Protein AF-X1IZM5-F1 (afdb_monomer_lite)

Organism: NCBI:txid412755

InterPro domains:
  IPR012349 FMN-binding split barrel [G3DSA:2.30.110.10] (72-146)

Sequence (146 aa):
MQISAGAALGIAAEAPMDARFGGLDYAVPAFYLGARNGNGRFAMDQQGAGGKPPVKSQEDLRGHFGQVSPLAEK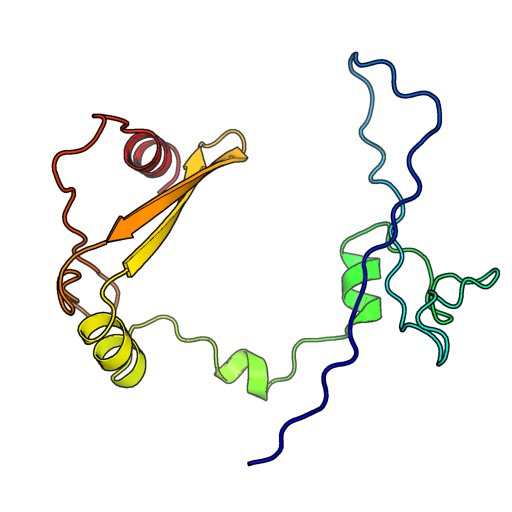KVLHHLDKFCRDFIALSPFLVIASSDGNGHADASPRGDAPGFVSVIDNKTLLIPDRRGNNRVDTFGNIIASP

Secondary structure (DSSP, 8-state):
---------EEEE---TT---S-----PPPEEEEPBPTTSSB-EETTEETT-PPB-SHHHHHHHH-SPPHHHHTT--SS--HHHHHHHHH-SEEEEEEE-TT--EEEEEEE-STT-SEE-SSS-EE----S-S---HHHHHHHH--

Foldseek 3Di:
DDPDPDQDWDKDFDDDPDDDDDDDDPQPTFIATAGQDPVRHQPQDPQGGHNHHTDRDVVSVCVVVDDDDPVNVVPDDPWQDPVNQVVQQQDQKDWDWFAAPVGRIDIHIDGHHRRQWDDPDGHDIDHDDDDDPPDCPRVNRVVRPD

Radius of gyration: 21.27 Å; chains: 1; bounding box: 46×44×47 Å

Structure (mmCIF, N/CA/C/O backbone):
data_AF-X1IZM5-F1
#
_entry.id   AF-X1IZM5-F1
#
loop_
_atom_site.group_PDB
_atom_site.id
_atom_site.type_symbol
_atom_site.label_atom_id
_atom_site.label_alt_id
_atom_site.label_comp_id
_atom_site.label_asym_id
_atom_site.label_entity_id
_atom_site.label_seq_id
_atom_site.pdbx_PDB_ins_code
_atom_site.Cartn_x
_atom_site.Cartn_y
_atom_site.Cartn_z
_atom_site.occupancy
_atom_site.B_iso_or_equiv
_atom_site.auth_seq_id
_atom_site.auth_comp_id
_atom_site.auth_asym_id
_atom_site.auth_atom_id
_atom_site.pdbx_PDB_model_num
ATOM 1 N N . MET A 1 1 ? -27.315 1.732 -6.913 1.00 31.06 1 MET A N 1
ATOM 2 C CA . MET A 1 1 ? -26.198 2.683 -6.733 1.00 31.06 1 MET A CA 1
ATOM 3 C C . MET A 1 1 ? -26.677 3.749 -5.762 1.00 31.06 1 MET A C 1
ATOM 5 O O . MET A 1 1 ? -27.428 4.623 -6.160 1.00 31.06 1 MET A O 1
ATOM 9 N N . GLN A 1 2 ? -26.382 3.594 -4.472 1.00 21.48 2 GLN A N 1
ATOM 10 C CA . GLN A 1 2 ? -26.845 4.512 -3.431 1.00 21.48 2 GLN A CA 1
ATOM 11 C C . GLN A 1 2 ? -25.599 5.179 -2.852 1.00 21.48 2 GLN A C 1
ATOM 13 O O . GLN A 1 2 ? -24.841 4.565 -2.105 1.00 21.48 2 GLN A O 1
ATOM 18 N N . ILE A 1 3 ? -25.335 6.401 -3.310 1.00 26.30 3 ILE A N 1
ATOM 19 C CA . ILE A 1 3 ? -24.256 7.240 -2.797 1.00 26.30 3 ILE A CA 1
ATOM 20 C C . ILE A 1 3 ? -24.758 7.771 -1.453 1.00 26.30 3 ILE A C 1
ATOM 22 O O . ILE A 1 3 ? -25.603 8.660 -1.402 1.00 26.30 3 ILE A O 1
ATOM 26 N N . SER A 1 4 ? -24.307 7.157 -0.361 1.00 24.77 4 SER A N 1
ATOM 27 C CA . SER A 1 4 ? -24.478 7.719 0.977 1.00 24.77 4 SER A CA 1
ATOM 28 C C . SER A 1 4 ? -23.644 8.998 1.043 1.00 24.77 4 SER A C 1
ATOM 30 O O . SER A 1 4 ? -22.425 8.956 0.880 1.00 24.77 4 SER A O 1
ATOM 32 N N . ALA A 1 5 ? -24.312 10.139 1.218 1.00 30.25 5 ALA A N 1
ATOM 33 C CA . ALA A 1 5 ? -23.666 11.414 1.484 1.00 30.25 5 ALA A CA 1
ATOM 34 C C . ALA A 1 5 ? -22.929 11.311 2.827 1.00 30.25 5 ALA A C 1
ATOM 36 O O . ALA A 1 5 ? -23.543 11.351 3.893 1.00 30.25 5 ALA A O 1
ATOM 37 N N . GLY A 1 6 ? -21.612 11.114 2.768 1.00 30.62 6 GLY A N 1
ATOM 38 C CA . GLY A 1 6 ? -20.754 11.128 3.943 1.00 30.62 6 GLY A CA 1
ATOM 39 C C . GLY A 1 6 ? -20.767 12.522 4.557 1.00 30.62 6 GLY A C 1
ATOM 40 O O . GLY A 1 6 ? -20.408 13.496 3.897 1.00 30.62 6 GLY A O 1
ATOM 41 N N . ALA A 1 7 ? -21.194 12.622 5.815 1.00 36.97 7 ALA A N 1
ATOM 42 C CA . ALA A 1 7 ? -21.005 13.831 6.600 1.00 36.97 7 ALA A CA 1
ATOM 43 C C . ALA A 1 7 ? -19.511 14.191 6.581 1.00 36.97 7 ALA A C 1
ATOM 45 O O . ALA A 1 7 ? -18.667 13.368 6.938 1.00 36.97 7 ALA A O 1
ATOM 46 N N . ALA A 1 8 ? -19.184 15.403 6.130 1.00 39.22 8 ALA A N 1
ATOM 47 C CA . ALA A 1 8 ? -17.817 15.900 6.147 1.00 39.22 8 ALA A CA 1
ATOM 48 C C . ALA A 1 8 ? -17.371 16.051 7.607 1.00 39.22 8 ALA A C 1
ATOM 50 O O . ALA A 1 8 ? -17.788 16.973 8.309 1.00 39.22 8 ALA A O 1
ATOM 51 N N . LEU A 1 9 ? -16.558 15.105 8.067 1.00 43.66 9 LEU A N 1
ATOM 52 C CA . LEU A 1 9 ? -15.930 15.128 9.375 1.00 43.66 9 LEU A CA 1
ATOM 53 C C . LEU A 1 9 ? -14.691 16.020 9.298 1.00 43.66 9 LEU A C 1
ATOM 55 O O . LEU A 1 9 ? -13.799 15.776 8.488 1.00 43.66 9 LEU A O 1
ATOM 59 N N . GLY A 1 10 ? -14.649 17.067 10.114 1.00 45.75 10 GLY A N 1
ATOM 60 C CA . GLY A 1 10 ? -13.468 17.912 10.257 1.00 45.75 10 GLY A CA 1
ATOM 61 C C . GLY A 1 10 ? -12.805 17.701 11.612 1.00 45.75 10 GLY A C 1
ATOM 62 O O . GLY A 1 10 ? -13.490 17.403 12.586 1.00 45.75 10 GLY A O 1
ATOM 63 N N . ILE A 1 11 ? -11.484 17.867 11.653 1.00 49.31 11 ILE A N 1
ATOM 64 C CA . ILE A 1 11 ? -10.683 17.872 12.879 1.00 49.31 11 ILE A CA 1
ATOM 65 C C . ILE A 1 11 ? -10.462 19.336 13.267 1.00 49.31 11 ILE A C 1
ATOM 67 O O . ILE A 1 11 ? -9.935 20.111 12.468 1.00 49.31 11 ILE A O 1
ATOM 71 N N . ALA A 1 12 ? -10.865 19.714 14.478 1.00 49.72 12 ALA A N 1
ATOM 72 C CA . ALA A 1 12 ? -10.471 20.973 15.104 1.00 49.72 12 ALA A CA 1
ATOM 73 C C . ALA A 1 12 ? -9.580 20.662 16.312 1.00 49.72 12 ALA A C 1
ATOM 75 O O . ALA A 1 12 ? -9.948 19.836 17.146 1.00 49.72 12 ALA A O 1
ATOM 76 N N . ALA A 1 13 ? -8.414 21.304 16.365 1.00 51.06 13 ALA A N 1
ATOM 77 C CA . ALA A 1 13 ? -7.420 21.176 17.423 1.00 51.06 13 ALA A CA 1
ATOM 78 C C . ALA A 1 13 ? -7.316 22.496 18.184 1.00 51.06 13 ALA A C 1
ATOM 80 O O . ALA A 1 13 ? -7.197 23.545 17.547 1.00 51.06 13 ALA A O 1
ATOM 81 N N . GLU A 1 14 ? -7.297 22.457 19.512 1.00 47.56 14 GLU A N 1
ATOM 82 C CA . GLU A 1 14 ? -6.837 23.601 20.299 1.00 47.56 14 GLU A CA 1
ATOM 83 C C . GLU A 1 14 ? -5.312 23.507 20.432 1.00 47.56 14 GLU A C 1
ATOM 85 O O . GLU A 1 14 ? -4.785 22.557 21.009 1.00 47.56 14 GLU A O 1
ATOM 90 N N . ALA A 1 15 ? -4.586 24.457 19.837 1.00 40.91 15 ALA A N 1
ATOM 91 C CA . ALA A 1 15 ? -3.145 24.567 20.039 1.00 40.91 15 ALA A CA 1
ATOM 92 C C . ALA A 1 15 ? -2.882 25.204 21.417 1.00 40.91 15 ALA A C 1
ATOM 94 O O . ALA A 1 15 ? -3.439 26.273 21.682 1.00 40.91 15 ALA A O 1
ATOM 95 N N . PRO A 1 16 ? -2.042 24.612 22.287 1.00 42.62 16 PRO A N 1
ATOM 96 C CA . PRO A 1 16 ? -1.639 25.278 23.518 1.00 42.62 16 PRO A CA 1
ATOM 97 C C . PRO A 1 16 ? -0.799 26.514 23.173 1.00 42.62 16 PRO A C 1
ATOM 99 O O . PRO A 1 16 ? 0.079 26.470 22.308 1.00 42.62 16 PRO A O 1
ATOM 102 N N . MET A 1 17 ? -1.093 27.637 23.829 1.00 39.16 17 MET A N 1
ATOM 103 C CA . MET A 1 17 ? -0.523 28.952 23.516 1.00 39.16 17 MET A CA 1
ATOM 104 C C . MET A 1 17 ? 0.920 29.150 24.035 1.00 39.16 17 MET A C 1
ATOM 106 O O . MET A 1 17 ? 1.379 30.283 24.159 1.00 39.16 17 MET A O 1
ATOM 110 N N . ASP A 1 18 ? 1.645 28.074 24.353 1.00 45.66 18 ASP A N 1
ATOM 111 C CA . ASP A 1 18 ? 2.946 28.129 25.032 1.00 45.66 18 ASP A CA 1
ATOM 112 C C . ASP A 1 18 ? 3.824 26.867 24.860 1.00 45.66 18 ASP A C 1
ATOM 114 O O . ASP A 1 18 ? 4.573 26.486 25.758 1.00 45.66 18 ASP A O 1
ATOM 118 N N . ALA A 1 19 ? 3.823 26.223 23.689 1.00 41.59 19 ALA A N 1
ATOM 119 C CA . ALA A 1 19 ? 4.726 25.094 23.440 1.00 41.59 19 ALA A CA 1
ATOM 120 C C . ALA A 1 19 ? 6.188 25.549 23.203 1.00 41.59 19 ALA A C 1
ATOM 122 O O . ALA A 1 19 ? 6.613 25.784 22.069 1.00 41.59 19 ALA A O 1
ATOM 123 N N . ARG A 1 20 ? 6.993 25.645 24.273 1.00 37.50 20 ARG A N 1
ATOM 124 C CA . ARG A 1 20 ? 8.462 25.563 24.171 1.00 37.50 20 ARG A CA 1
ATOM 125 C C . ARG A 1 20 ? 8.869 24.090 24.079 1.00 37.50 20 ARG A C 1
ATOM 127 O O . ARG A 1 20 ? 8.562 23.300 24.962 1.00 37.50 20 ARG A O 1
ATOM 134 N N . PHE A 1 21 ? 9.566 23.743 22.999 1.00 40.38 21 PHE A N 1
ATOM 135 C CA . PHE A 1 21 ? 10.169 22.431 22.763 1.00 40.38 21 PHE A CA 1
ATOM 136 C C . PHE A 1 21 ? 11.122 22.041 23.902 1.00 40.38 21 PHE A C 1
ATOM 138 O O . PHE A 1 21 ? 12.070 22.773 24.181 1.00 40.38 21 PHE A O 1
ATOM 145 N N . GLY A 1 22 ? 10.911 20.868 24.504 1.00 38.34 22 GLY A N 1
ATOM 146 C CA . GLY A 1 22 ? 11.863 20.289 25.452 1.00 38.34 22 GLY A CA 1
ATOM 147 C C . GLY A 1 22 ? 11.217 19.365 26.473 1.00 38.34 22 GLY A C 1
ATOM 148 O O . GLY A 1 22 ? 11.028 19.777 27.607 1.00 38.34 22 GLY A O 1
ATOM 149 N N . GLY A 1 23 ? 10.908 18.137 26.039 1.00 41.38 23 GLY A N 1
ATOM 150 C CA . GLY A 1 23 ? 10.683 16.942 26.860 1.00 41.38 23 GLY A CA 1
ATOM 151 C C . GLY A 1 23 ? 9.773 17.094 28.073 1.00 41.38 23 GLY A C 1
ATOM 152 O O . GLY A 1 23 ? 10.269 17.441 29.128 1.00 41.38 23 GLY A O 1
ATOM 153 N N . LEU A 1 24 ? 8.491 16.748 27.935 1.00 34.50 24 LEU A N 1
ATOM 154 C CA . LEU A 1 24 ? 7.562 16.354 29.004 1.00 34.50 24 LEU A CA 1
ATOM 155 C C . LEU A 1 24 ? 6.282 15.804 28.342 1.00 34.50 24 LEU A C 1
ATOM 157 O O . LEU A 1 24 ? 6.030 16.088 27.171 1.00 34.50 24 LEU A O 1
ATOM 161 N N . ASP A 1 25 ? 5.544 14.977 29.080 1.00 33.72 25 ASP A N 1
ATOM 162 C CA . ASP A 1 25 ? 4.368 14.196 28.675 1.00 33.72 25 ASP A CA 1
ATOM 163 C C . ASP A 1 25 ? 3.533 14.810 27.538 1.00 33.72 25 ASP A C 1
ATOM 165 O O . ASP A 1 25 ? 2.938 15.881 27.675 1.00 33.72 25 ASP A O 1
ATOM 169 N N . TYR A 1 26 ? 3.445 14.102 26.407 1.00 37.03 26 TYR A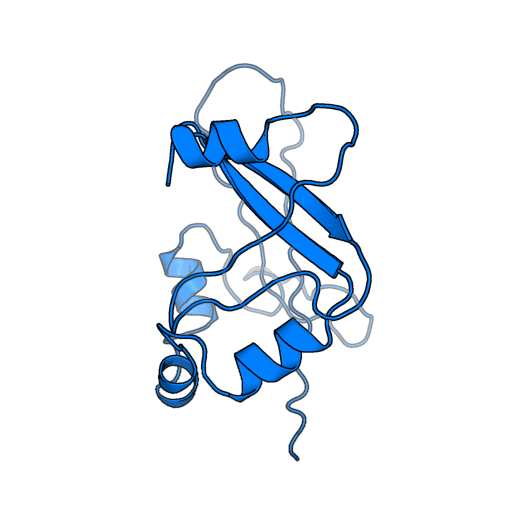 N 1
ATOM 170 C CA . TYR A 1 26 ? 2.560 14.489 25.312 1.00 37.03 26 TYR A CA 1
ATOM 171 C C . TYR A 1 26 ? 1.108 14.244 25.732 1.00 37.03 26 TYR A C 1
ATOM 173 O O . TYR A 1 26 ? 0.542 13.179 25.484 1.00 37.03 26 TYR A O 1
ATOM 181 N N . ALA A 1 27 ? 0.482 15.236 26.363 1.00 43.00 27 ALA A N 1
ATOM 182 C CA . ALA A 1 27 ? -0.969 15.295 26.420 1.00 43.00 27 ALA A CA 1
ATOM 183 C C . ALA A 1 27 ? -1.474 15.368 24.973 1.00 43.00 27 ALA A C 1
ATOM 185 O O . ALA A 1 27 ? -1.212 16.343 24.267 1.00 43.00 27 ALA A O 1
ATOM 186 N N . VAL A 1 28 ? -2.155 14.316 24.510 1.00 47.75 28 VAL A N 1
ATOM 187 C CA . VAL A 1 28 ? -2.839 14.335 23.214 1.00 47.75 28 VAL A CA 1
ATOM 188 C C . VAL A 1 28 ? -3.828 15.501 23.275 1.00 47.75 28 VAL A C 1
ATOM 190 O O . VAL A 1 28 ? -4.695 15.486 24.156 1.00 47.75 28 VAL A O 1
ATOM 193 N N . PRO A 1 29 ? -3.699 16.533 22.418 1.00 55.66 29 PRO A N 1
ATOM 194 C CA . PRO A 1 29 ? -4.655 17.629 22.413 1.00 55.66 29 PRO A CA 1
ATOM 195 C C . PRO A 1 29 ? -6.055 17.042 22.248 1.00 55.66 29 PRO A C 1
ATOM 197 O O . PRO A 1 29 ? -6.247 16.108 21.472 1.00 55.66 29 PRO A O 1
ATOM 200 N N . ALA A 1 30 ? -7.041 17.549 22.983 1.00 57.00 30 ALA A N 1
ATOM 201 C CA . ALA A 1 30 ? -8.417 17.171 22.704 1.00 57.00 30 ALA A CA 1
ATOM 202 C C . ALA A 1 30 ? -8.761 17.661 21.289 1.00 57.00 30 ALA A C 1
ATOM 204 O O . ALA A 1 30 ? -8.616 18.848 20.990 1.00 57.00 30 ALA A O 1
ATOM 205 N N . PHE A 1 31 ? -9.205 16.752 20.421 1.00 65.50 31 PHE A N 1
ATOM 206 C CA . PHE A 1 31 ? -9.696 17.114 19.094 1.00 65.50 31 PHE A CA 1
ATOM 207 C C . PHE A 1 31 ? -11.197 16.872 19.018 1.00 65.50 31 PHE A C 1
ATOM 209 O O . PHE A 1 31 ? -11.733 15.915 19.585 1.00 65.50 31 PHE A O 1
ATOM 216 N N . TYR A 1 32 ? -11.881 17.743 18.285 1.00 61.84 32 TYR A N 1
ATOM 217 C CA . TYR A 1 32 ? -13.327 17.667 18.132 1.00 61.84 32 TYR A CA 1
ATOM 218 C C . TYR A 1 32 ? -13.710 17.104 16.767 1.00 61.84 32 TYR A C 1
ATOM 220 O O . TYR A 1 32 ? -13.162 17.501 15.738 1.00 61.84 32 TYR A O 1
ATOM 228 N N . LEU A 1 33 ? -14.699 16.209 16.776 1.00 62.03 33 LEU A N 1
ATOM 229 C CA . LEU A 1 33 ? -15.335 15.640 15.591 1.00 62.03 33 LEU A CA 1
ATOM 230 C C . LEU A 1 33 ? -16.762 16.174 15.482 1.00 62.03 33 LEU A C 1
ATOM 232 O O . LEU A 1 33 ? -17.650 15.694 16.184 1.00 62.03 33 LEU A O 1
ATOM 236 N N . GLY A 1 34 ? -16.981 17.132 14.580 1.00 58.31 34 GLY A N 1
ATOM 237 C CA . GLY A 1 34 ? -18.281 17.782 14.411 1.00 58.31 34 GLY A CA 1
ATOM 238 C C . GLY A 1 34 ? -18.656 18.066 12.964 1.00 58.31 34 GLY A C 1
ATOM 239 O O . GLY A 1 34 ? -17.796 18.268 12.105 1.00 58.31 34 GLY A O 1
ATOM 240 N N . ALA A 1 35 ? -19.964 18.106 12.705 1.00 55.53 35 ALA A N 1
ATOM 241 C CA . ALA A 1 35 ? -20.509 18.570 11.437 1.00 55.53 35 ALA A CA 1
ATOM 242 C C . ALA A 1 35 ? -20.420 20.103 11.344 1.00 55.53 35 ALA A C 1
ATOM 244 O O . ALA A 1 35 ? -20.607 20.823 12.330 1.00 55.53 35 ALA A O 1
ATOM 245 N N . ARG A 1 36 ? -20.153 20.618 10.140 1.00 54.66 36 ARG A N 1
ATOM 246 C CA . ARG A 1 36 ? -20.277 22.054 9.858 1.00 54.66 36 ARG A CA 1
ATOM 247 C C . ARG A 1 36 ? -21.756 22.441 9.829 1.00 54.66 36 ARG A C 1
ATOM 249 O O . ARG A 1 36 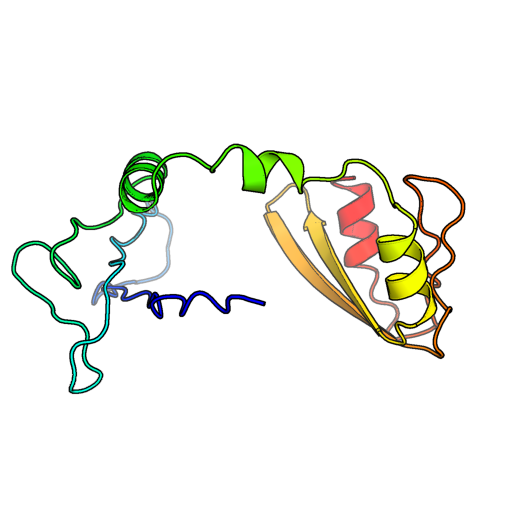? -22.572 21.715 9.267 1.00 54.66 36 ARG A O 1
ATOM 256 N N . ASN A 1 37 ? -22.099 23.587 10.411 1.00 56.19 37 ASN A N 1
ATOM 257 C CA . ASN A 1 37 ? -23.430 24.173 10.267 1.00 56.19 37 ASN A CA 1
ATOM 258 C C . ASN A 1 37 ? -23.644 24.712 8.837 1.00 56.19 37 ASN A C 1
ATOM 260 O O . ASN A 1 37 ? -22.706 24.768 8.040 1.00 56.19 37 ASN A O 1
ATOM 264 N N . GLY A 1 38 ? -24.867 25.151 8.517 1.00 53.22 38 GLY A N 1
ATOM 265 C CA . GLY A 1 38 ? -25.225 25.695 7.195 1.00 53.22 38 GLY A CA 1
ATOM 266 C C . GLY A 1 38 ? -24.383 26.895 6.725 1.00 53.22 38 GLY A C 1
ATOM 267 O O . GLY A 1 38 ? -24.400 27.215 5.543 1.00 53.22 38 GLY A O 1
ATOM 268 N N . ASN A 1 39 ? -23.592 27.503 7.617 1.00 60.25 39 ASN A N 1
ATOM 269 C CA . ASN A 1 39 ? -22.681 28.613 7.327 1.00 60.25 39 ASN A CA 1
ATOM 270 C C . ASN A 1 39 ? -21.208 28.162 7.212 1.00 60.25 39 ASN A C 1
ATOM 272 O O . ASN A 1 39 ? -20.300 28.993 7.220 1.00 60.25 39 ASN A O 1
ATOM 276 N N . GLY A 1 40 ? -20.942 26.852 7.159 1.00 54.81 40 GLY A N 1
ATOM 277 C CA . GLY A 1 40 ? -19.603 26.283 6.977 1.00 54.81 40 GLY A CA 1
ATOM 278 C C . GLY A 1 40 ? -18.695 26.325 8.212 1.00 54.81 40 GLY A C 1
ATOM 279 O O . GLY A 1 40 ? -17.541 25.905 8.122 1.00 54.81 40 GLY A O 1
ATOM 280 N N . ARG A 1 41 ? -19.187 26.793 9.367 1.00 56.09 41 ARG A N 1
ATOM 281 C CA . ARG A 1 41 ? -18.442 26.808 10.637 1.00 56.09 41 ARG A CA 1
ATOM 282 C C . ARG A 1 41 ? -18.751 25.555 11.452 1.00 56.09 41 ARG A C 1
ATOM 284 O O . ARG A 1 41 ? -19.863 25.036 11.392 1.00 56.09 41 ARG A O 1
ATOM 291 N N . PHE A 1 42 ? -17.788 25.074 12.236 1.00 55.41 42 PHE A N 1
ATOM 292 C CA . PHE A 1 42 ? -18.079 24.060 13.251 1.00 55.41 42 PHE A CA 1
ATOM 293 C C . PHE A 1 42 ? -19.044 24.667 14.272 1.00 55.41 42 PHE A C 1
ATOM 295 O O . PHE A 1 42 ? -18.786 25.754 14.792 1.00 55.41 42 PHE A O 1
ATOM 302 N N . ALA A 1 43 ? -20.172 24.004 14.518 1.00 55.03 43 ALA A N 1
ATOM 303 C CA . ALA A 1 43 ? -21.049 24.379 15.617 1.00 55.03 43 ALA A CA 1
ATOM 304 C C . ALA A 1 43 ? -20.346 23.984 16.922 1.00 55.03 43 ALA A C 1
ATOM 306 O O . ALA A 1 43 ? -20.453 22.839 17.337 1.00 55.03 43 ALA A O 1
ATOM 307 N N . MET A 1 44 ? -19.553 24.888 17.496 1.00 53.97 44 MET A N 1
ATOM 308 C CA . MET A 1 44 ? -18.953 24.700 18.817 1.00 53.97 44 MET A CA 1
ATOM 309 C C . MET A 1 44 ? -19.995 25.084 19.869 1.00 53.97 44 MET A C 1
ATOM 311 O O . MET A 1 44 ? -20.388 26.249 19.937 1.00 53.97 44 MET A O 1
ATOM 315 N N . ASP A 1 45 ? -20.465 24.123 20.657 1.00 56.31 45 ASP A N 1
ATOM 316 C CA . ASP A 1 45 ? -21.215 24.380 21.889 1.00 56.31 45 ASP A CA 1
ATOM 317 C C . ASP A 1 45 ? -20.369 23.987 23.116 1.00 56.31 45 ASP A C 1
ATOM 319 O O . ASP A 1 45 ? -19.221 23.561 22.981 1.00 56.31 45 ASP A O 1
ATOM 323 N N . GLN A 1 46 ? -20.910 24.142 24.329 1.00 49.84 46 GLN A N 1
ATOM 324 C CA . GLN A 1 46 ? -20.210 23.744 25.562 1.00 49.84 46 GLN A CA 1
ATOM 325 C C . GLN A 1 46 ? -20.009 22.217 25.698 1.00 49.84 46 GLN A C 1
ATOM 327 O O . GLN A 1 46 ? -19.407 21.770 26.672 1.00 49.84 46 GLN A O 1
ATOM 332 N N . GLN A 1 47 ? -20.507 21.419 24.747 1.00 51.06 47 GLN A N 1
ATOM 333 C CA . GLN A 1 47 ? -20.372 19.962 24.677 1.00 51.06 47 GLN A CA 1
ATOM 334 C C . GLN A 1 47 ? -19.406 19.512 23.563 1.00 51.06 47 GLN A C 1
ATOM 336 O O . GLN A 1 47 ? -18.954 18.372 23.610 1.00 51.06 47 GLN A O 1
ATOM 341 N N . GLY A 1 48 ? -19.037 20.388 22.619 1.00 53.59 48 GLY A N 1
ATOM 342 C CA . GLY A 1 48 ? -18.028 20.161 21.578 1.00 53.59 48 GLY A CA 1
ATOM 343 C C . GLY A 1 48 ? -18.499 20.554 20.172 1.00 53.59 48 GLY A C 1
ATOM 344 O O . GLY A 1 48 ? -19.523 21.211 19.988 1.00 53.59 48 GLY A O 1
ATOM 345 N N . ALA A 1 49 ? -17.746 20.170 19.134 1.00 53.16 49 ALA A N 1
ATOM 346 C CA . ALA A 1 49 ? -18.159 20.411 17.751 1.00 53.16 49 ALA A CA 1
ATOM 347 C C . ALA A 1 49 ? -19.339 19.490 17.379 1.00 53.16 49 ALA A C 1
ATOM 349 O O . ALA A 1 49 ? -19.181 18.277 17.272 1.00 53.16 49 ALA A O 1
ATOM 350 N N . GLY A 1 50 ? -20.520 20.058 17.133 1.00 57.12 50 GLY A N 1
ATOM 351 C CA . GLY A 1 50 ? -21.712 19.321 16.704 1.00 57.12 50 GLY A CA 1
ATOM 352 C C . GLY A 1 50 ? -22.382 18.479 17.798 1.00 57.12 50 GLY A C 1
ATOM 353 O O . GLY A 1 50 ? -22.973 17.453 17.461 1.00 57.12 50 GLY A O 1
ATOM 354 N N . GLY A 1 51 ? -22.274 18.879 19.073 1.00 61.50 51 GLY A N 1
ATOM 355 C CA . GLY A 1 51 ? -22.929 18.217 20.212 1.00 61.50 51 GLY A CA 1
ATOM 356 C C . GLY A 1 51 ? -22.302 16.883 20.636 1.00 61.50 51 GLY A C 1
ATOM 357 O O . GLY A 1 51 ? -22.941 16.096 21.332 1.00 61.50 51 GLY A O 1
ATOM 358 N N . LYS A 1 52 ? -21.072 16.588 20.190 1.00 67.06 52 LYS A N 1
ATOM 359 C CA . LYS A 1 52 ? -20.319 15.394 20.598 1.00 67.06 52 LYS A CA 1
ATOM 360 C C . LYS A 1 52 ? -19.155 15.765 21.527 1.00 67.06 52 LYS A C 1
ATOM 362 O O . LYS A 1 52 ? -18.473 16.746 21.224 1.00 67.06 52 LYS A O 1
ATOM 367 N N . PRO A 1 53 ? -18.883 14.958 22.574 1.00 73.62 53 PRO A N 1
ATOM 368 C CA . PRO A 1 53 ? -17.810 15.226 23.531 1.00 73.62 53 PRO A CA 1
ATOM 369 C C . PRO A 1 53 ? -16.419 15.256 22.866 1.00 73.62 53 PRO A C 1
ATOM 371 O O . PRO A 1 53 ? -16.233 14.719 21.780 1.00 73.62 53 PRO A O 1
ATOM 374 N N . PRO A 1 54 ? -15.409 15.894 23.475 1.00 78.19 54 PRO A N 1
ATOM 375 C CA . PRO A 1 54 ? -14.040 15.867 22.959 1.00 78.19 54 PRO A CA 1
ATOM 376 C C . PRO A 1 54 ? -13.463 14.444 22.935 1.00 78.19 54 PRO A C 1
ATOM 378 O O . PRO A 1 54 ? -13.643 13.689 23.889 1.00 78.19 54 PRO A O 1
ATOM 381 N N . VAL A 1 55 ? -12.694 14.110 21.894 1.00 84.12 55 VAL A N 1
ATOM 382 C CA . VAL A 1 55 ? -11.960 12.837 21.819 1.00 84.12 55 VAL A CA 1
ATOM 383 C C . VAL A 1 55 ? -10.615 12.983 22.521 1.00 84.12 55 VAL A C 1
ATOM 385 O O . VAL A 1 55 ? -9.792 13.806 22.115 1.00 84.12 55 VAL A O 1
ATOM 388 N N . LYS A 1 56 ? -10.392 12.178 23.565 1.00 84.94 56 LYS A N 1
ATOM 389 C CA . LYS A 1 56 ? -9.150 12.150 24.359 1.00 84.94 56 LYS A CA 1
ATOM 390 C C . LYS A 1 56 ? -8.472 10.780 24.347 1.00 84.94 56 LYS A C 1
ATOM 392 O O . LYS A 1 56 ? -7.307 10.663 24.711 1.00 84.94 56 LYS A O 1
ATOM 397 N N . SER A 1 57 ? -9.191 9.747 23.921 1.00 84.31 57 SER A N 1
ATOM 398 C CA . SER A 1 57 ? -8.724 8.366 23.868 1.00 84.31 57 SER A CA 1
ATOM 399 C C . SER A 1 57 ? -9.242 7.633 22.625 1.00 84.31 57 SER A C 1
ATOM 401 O O . SER A 1 57 ? -10.171 8.078 21.945 1.00 84.31 57 SER A O 1
ATOM 403 N N . GLN A 1 58 ? -8.658 6.467 22.327 1.00 84.50 58 GLN A N 1
ATOM 404 C CA . GLN A 1 58 ? -9.194 5.567 21.298 1.00 84.50 58 GLN A CA 1
ATOM 405 C C . GLN A 1 58 ? -10.608 5.074 21.632 1.00 84.50 58 GLN A C 1
ATOM 407 O O . GLN A 1 58 ? -11.389 4.810 20.717 1.00 84.50 58 GLN A O 1
ATOM 412 N N . GLU A 1 59 ? -10.939 4.952 22.918 1.00 86.50 59 GLU A N 1
ATOM 413 C CA . GLU A 1 59 ? -12.272 4.563 23.372 1.00 86.50 59 GLU A CA 1
ATOM 414 C C . GLU A 1 59 ? -13.298 5.654 23.057 1.00 86.50 59 GLU A C 1
ATOM 416 O O . GLU A 1 59 ? -14.326 5.348 22.452 1.00 86.50 59 GLU A O 1
ATOM 421 N N . ASP A 1 60 ? -12.979 6.926 23.329 1.00 83.69 60 ASP A N 1
ATOM 422 C CA . ASP A 1 60 ? -13.828 8.060 22.936 1.00 83.69 60 ASP A CA 1
ATOM 423 C C . ASP A 1 60 ? -14.044 8.054 21.421 1.00 83.69 60 ASP A C 1
ATOM 425 O O . ASP A 1 60 ? -15.173 8.122 20.933 1.00 83.69 60 ASP A O 1
ATOM 429 N N . LEU A 1 61 ? -12.960 7.882 20.655 1.00 84.12 61 LEU A N 1
ATOM 430 C CA . LEU A 1 61 ? -13.036 7.798 19.201 1.00 84.12 61 LEU A CA 1
ATOM 431 C C . LEU A 1 61 ? -13.962 6.655 18.765 1.00 84.12 61 LEU A C 1
ATOM 433 O O . LEU A 1 61 ? -14.831 6.850 17.918 1.00 84.12 61 LEU A O 1
ATOM 437 N N . ARG A 1 62 ? -13.829 5.464 19.358 1.00 87.56 62 ARG A N 1
ATOM 438 C CA . ARG A 1 62 ? -14.710 4.329 19.062 1.00 87.56 62 ARG A CA 1
ATOM 439 C C . ARG A 1 62 ? -16.163 4.634 19.422 1.00 87.56 62 ARG A C 1
ATOM 441 O O . ARG A 1 62 ? -17.044 4.321 18.624 1.00 87.56 62 ARG A O 1
ATOM 448 N N . GLY A 1 63 ? -16.417 5.284 20.556 1.00 85.44 63 GLY A N 1
ATOM 449 C CA . GLY A 1 63 ? -17.750 5.717 20.979 1.00 85.44 63 GLY A CA 1
ATOM 450 C C . GLY A 1 63 ? -18.411 6.677 19.985 1.00 85.44 63 GLY A C 1
ATOM 451 O O . GLY A 1 63 ? -19.609 6.576 19.729 1.00 85.44 63 GLY A O 1
ATOM 452 N N . HIS A 1 64 ? -17.632 7.550 19.340 1.00 82.25 64 HIS A N 1
ATOM 453 C CA . HIS A 1 64 ? -18.138 8.520 18.361 1.00 82.25 64 HIS A CA 1
ATOM 454 C C . HIS A 1 64 ? -18.636 7.912 17.045 1.00 82.25 64 HIS A C 1
ATOM 456 O O . HIS A 1 64 ? -19.508 8.510 16.396 1.00 82.25 64 HIS A O 1
ATOM 462 N N . PHE A 1 65 ? -18.044 6.788 16.629 1.00 82.75 65 PHE A N 1
ATOM 463 C CA . PHE A 1 65 ? -18.321 6.117 15.352 1.00 82.75 65 PHE A CA 1
ATOM 464 C C . PHE A 1 65 ? -19.109 4.811 15.502 1.00 82.75 65 PHE A C 1
ATOM 466 O O . PHE A 1 65 ? -19.734 4.370 14.540 1.00 82.75 65 PHE A O 1
ATOM 473 N N . GLY A 1 66 ? -19.088 4.198 16.686 1.00 86.31 66 GLY A N 1
ATOM 474 C CA . GLY A 1 66 ? -19.672 2.888 16.939 1.00 86.31 66 GLY A CA 1
ATOM 475 C C . GLY A 1 66 ? -18.815 1.720 16.435 1.00 86.31 66 GLY A C 1
ATOM 476 O O . GLY A 1 66 ? -17.663 1.865 16.001 1.00 86.31 66 GLY A O 1
ATOM 477 N N . GLN A 1 67 ? -19.393 0.522 16.530 1.00 88.69 67 GLN A N 1
ATOM 478 C CA . GLN A 1 67 ? -18.766 -0.706 16.043 1.00 88.69 67 GLN A CA 1
ATOM 479 C C . GLN A 1 67 ? -18.750 -0.748 14.514 1.00 88.69 67 GLN A C 1
ATOM 481 O O . GLN A 1 67 ? -19.620 -0.186 13.844 1.00 88.69 67 GLN A O 1
ATOM 486 N N . VAL A 1 68 ? -17.748 -1.427 13.957 1.00 88.31 68 VAL A N 1
ATOM 487 C CA . VAL A 1 68 ? -17.682 -1.649 12.512 1.00 88.31 68 VAL A CA 1
ATOM 488 C C . VAL A 1 68 ? -18.875 -2.514 12.103 1.00 88.31 68 VAL A C 1
ATOM 490 O O . VAL A 1 68 ? -19.209 -3.496 12.758 1.00 88.31 68 VAL A O 1
ATOM 493 N N . SER A 1 69 ? -19.571 -2.131 11.031 1.00 92.00 69 SER A N 1
ATOM 494 C CA . SER A 1 69 ? -20.713 -2.922 10.565 1.00 92.00 69 SER A CA 1
ATOM 495 C C . SER A 1 69 ? -20.249 -4.295 10.043 1.00 92.00 69 SER A C 1
ATOM 497 O O . SER A 1 69 ? -19.243 -4.338 9.327 1.00 92.00 69 SER A O 1
ATOM 499 N N . PRO A 1 70 ? -21.019 -5.384 10.242 1.00 91.25 70 PRO A N 1
ATOM 500 C CA . PRO A 1 70 ? -20.654 -6.710 9.730 1.00 91.25 70 PRO A CA 1
ATOM 501 C C . PRO A 1 70 ? -20.439 -6.748 8.210 1.00 91.25 70 PRO A C 1
ATOM 503 O O . PRO A 1 70 ? -19.659 -7.544 7.694 1.00 91.25 70 PRO A O 1
ATOM 506 N N . LEU A 1 71 ? -21.131 -5.883 7.458 1.00 90.69 71 LEU A N 1
ATOM 507 C CA . LEU A 1 71 ? -20.945 -5.774 6.010 1.00 90.69 71 LEU A CA 1
ATOM 508 C C . LEU A 1 71 ? -19.611 -5.109 5.641 1.00 90.69 71 LEU A C 1
ATOM 510 O O . LEU A 1 71 ? -19.034 -5.454 4.615 1.00 90.69 71 LEU A O 1
ATOM 514 N N . ALA A 1 72 ? -19.136 -4.153 6.442 1.00 89.12 72 ALA A N 1
ATOM 515 C CA . ALA A 1 72 ? -17.843 -3.510 6.226 1.00 89.12 72 ALA A CA 1
ATOM 516 C C . ALA A 1 72 ? -16.690 -4.454 6.586 1.00 89.12 72 ALA A C 1
ATOM 518 O O . ALA A 1 72 ? -15.735 -4.542 5.822 1.00 89.12 72 ALA A O 1
ATOM 519 N N . GLU A 1 73 ? -16.819 -5.221 7.671 1.00 90.12 73 GLU A N 1
ATOM 520 C CA . GLU A 1 73 ? -15.843 -6.260 8.031 1.00 90.12 73 GLU A CA 1
ATOM 521 C C . GLU A 1 73 ? -15.688 -7.297 6.914 1.00 90.12 73 GLU A C 1
ATOM 523 O O . GLU A 1 73 ? -14.576 -7.624 6.515 1.00 90.12 73 GLU A O 1
ATOM 528 N N . LYS A 1 74 ? -16.801 -7.735 6.312 1.00 89.94 74 LYS A N 1
ATOM 529 C CA . LYS A 1 74 ? -16.795 -8.685 5.185 1.00 89.94 74 LYS A CA 1
ATOM 530 C C . LYS A 1 74 ? -16.108 -8.173 3.913 1.00 89.94 74 LYS A C 1
ATOM 532 O O . LYS A 1 74 ? -15.859 -8.973 3.017 1.00 89.94 74 LYS A O 1
ATOM 537 N N . LYS A 1 75 ? -15.827 -6.870 3.798 1.00 89.00 75 LYS A N 1
ATOM 538 C CA . LYS A 1 75 ? -15.086 -6.294 2.660 1.00 89.00 75 LYS A CA 1
ATOM 539 C C . LYS A 1 75 ? -13.570 -6.337 2.856 1.00 89.00 75 LYS A C 1
ATOM 541 O O . LYS A 1 75 ? -12.842 -5.993 1.929 1.00 89.00 75 LYS A O 1
ATOM 546 N N . VAL A 1 76 ? -13.092 -6.730 4.036 1.00 91.31 76 VAL A N 1
ATOM 547 C CA . VAL A 1 76 ? -11.662 -6.892 4.297 1.00 91.31 76 VAL A CA 1
ATOM 548 C C . VAL A 1 76 ? -11.199 -8.198 3.660 1.00 91.31 76 VAL A C 1
ATOM 550 O O . VAL A 1 76 ? -11.600 -9.286 4.067 1.00 91.31 76 VAL A O 1
ATOM 553 N N . LEU A 1 77 ? -10.353 -8.085 2.640 1.00 91.06 77 LEU A N 1
ATOM 554 C CA . LEU A 1 77 ? -9.742 -9.228 1.974 1.00 91.06 77 LEU A CA 1
ATOM 555 C C . LEU A 1 77 ? -8.316 -9.424 2.497 1.00 91.06 77 LEU A C 1
ATOM 557 O O . LEU A 1 77 ? -7.530 -8.484 2.554 1.00 91.06 77 LEU A O 1
ATOM 561 N N . HIS A 1 78 ? -7.964 -10.665 2.836 1.00 94.06 78 HIS A N 1
ATOM 562 C CA . HIS A 1 78 ? -6.594 -11.056 3.214 1.00 94.06 78 HIS A CA 1
ATOM 563 C C . HIS A 1 78 ? -5.794 -11.636 2.036 1.00 94.06 78 HIS A C 1
ATOM 565 O O . HIS A 1 78 ? -4.790 -12.325 2.233 1.00 94.06 78 HIS A O 1
ATOM 571 N N . HIS A 1 79 ? -6.289 -11.440 0.816 1.00 94.62 79 HIS A N 1
ATOM 572 C CA . HIS A 1 79 ? -5.686 -11.902 -0.426 1.00 94.62 79 HIS A CA 1
ATOM 573 C C . HIS A 1 79 ? -6.121 -11.011 -1.593 1.00 94.62 79 HIS A C 1
ATOM 575 O O . HIS A 1 79 ? -7.136 -10.320 -1.518 1.00 94.62 79 HIS A O 1
ATOM 581 N N . LEU A 1 80 ? -5.358 -11.062 -2.681 1.00 95.88 80 LEU A N 1
ATOM 582 C CA . LEU A 1 80 ? -5.621 -10.344 -3.921 1.00 95.88 80 LEU A CA 1
ATOM 583 C C . LEU A 1 80 ? -6.618 -11.128 -4.778 1.00 95.88 80 LEU A C 1
ATOM 585 O O . LEU A 1 80 ? -6.260 -12.121 -5.424 1.00 95.88 80 LEU A O 1
ATOM 589 N N . ASP A 1 81 ? -7.870 -10.676 -4.780 1.00 94.94 81 ASP A N 1
ATOM 590 C CA . ASP A 1 81 ? -8.914 -11.215 -5.645 1.00 94.94 81 ASP A CA 1
ATOM 591 C C . ASP A 1 81 ? -8.767 -10.721 -7.098 1.00 94.94 81 ASP A C 1
ATOM 593 O O . ASP A 1 81 ? -7.829 -9.998 -7.457 1.00 94.94 81 ASP A O 1
ATOM 597 N N . LYS A 1 82 ? -9.699 -11.129 -7.964 1.00 96.50 82 LYS A N 1
ATOM 598 C CA . LYS A 1 82 ? -9.686 -10.731 -9.375 1.00 96.50 82 LYS A CA 1
ATOM 599 C C . LYS A 1 82 ? -9.725 -9.207 -9.548 1.00 96.50 82 LYS A C 1
ATOM 601 O O . LYS A 1 82 ? -9.007 -8.684 -10.393 1.00 96.50 82 LYS A O 1
ATOM 606 N N . PHE A 1 83 ? -10.526 -8.495 -8.758 1.00 95.94 83 PHE A N 1
ATOM 607 C CA . PHE A 1 83 ? -10.684 -7.049 -8.904 1.00 95.94 83 PHE A CA 1
ATOM 608 C C . PHE A 1 83 ? -9.434 -6.295 -8.448 1.00 95.94 83 PHE A C 1
ATOM 610 O O . PHE A 1 83 ? -9.016 -5.356 -9.122 1.00 95.94 83 PHE A O 1
ATOM 617 N N . CYS A 1 84 ? -8.789 -6.738 -7.365 1.00 96.00 84 CYS A N 1
ATOM 618 C CA . CYS A 1 84 ? -7.492 -6.213 -6.946 1.00 96.00 84 CYS A CA 1
ATOM 619 C C . CYS A 1 84 ? -6.439 -6.392 -8.046 1.00 96.00 84 CYS A C 1
ATOM 621 O O . CYS A 1 84 ? -5.712 -5.454 -8.365 1.00 96.00 84 CYS A O 1
ATOM 623 N N . ARG A 1 85 ? -6.373 -7.585 -8.648 1.00 97.06 85 ARG A N 1
ATOM 624 C CA . ARG A 1 85 ? -5.420 -7.898 -9.724 1.00 97.06 85 ARG A CA 1
ATOM 625 C C . ARG A 1 85 ? -5.649 -7.031 -10.959 1.00 97.06 85 ARG A C 1
ATOM 627 O O . ARG A 1 85 ? -4.691 -6.455 -11.467 1.00 97.06 85 ARG A O 1
ATOM 634 N N . ASP A 1 86 ? -6.900 -6.896 -11.395 1.00 97.44 86 ASP A N 1
ATOM 635 C CA . ASP A 1 86 ? -7.267 -6.056 -12.539 1.00 97.44 86 ASP A CA 1
ATOM 636 C C . ASP A 1 86 ? -6.913 -4.581 -12.277 1.00 97.44 86 ASP A C 1
ATOM 638 O O . ASP A 1 86 ? -6.357 -3.906 -13.142 1.00 97.44 86 ASP A O 1
ATOM 642 N N . PHE A 1 87 ? -7.171 -4.084 -11.062 1.00 97.06 87 PHE A N 1
ATOM 643 C CA . PHE A 1 87 ? -6.821 -2.719 -10.670 1.00 97.06 87 PHE A CA 1
ATOM 644 C C . PHE A 1 87 ? -5.305 -2.480 -10.691 1.00 97.06 87 PHE A C 1
ATOM 646 O O . PHE A 1 87 ? -4.840 -1.489 -11.257 1.00 97.06 87 PHE A O 1
ATOM 653 N N . ILE A 1 88 ? -4.523 -3.400 -10.119 1.00 97.19 88 ILE A N 1
ATOM 654 C CA . ILE A 1 88 ? -3.055 -3.317 -10.105 1.00 97.19 88 ILE A CA 1
ATOM 655 C C . ILE A 1 88 ? -2.500 -3.345 -11.535 1.00 97.19 88 ILE A C 1
ATOM 657 O O . ILE A 1 88 ? -1.657 -2.518 -11.875 1.00 97.19 88 ILE A O 1
ATOM 661 N N . ALA A 1 89 ? -3.011 -4.232 -12.395 1.00 97.12 89 ALA A N 1
ATOM 662 C CA . ALA A 1 89 ? -2.563 -4.359 -13.783 1.00 97.12 89 ALA A CA 1
ATOM 663 C C . ALA A 1 89 ? -2.784 -3.082 -14.615 1.00 97.12 89 ALA A C 1
ATOM 665 O O . ALA A 1 89 ? -2.043 -2.822 -15.559 1.00 97.12 89 ALA A O 1
ATOM 666 N N . LEU A 1 90 ? -3.780 -2.267 -14.261 1.00 97.88 90 LEU A N 1
ATOM 667 C CA . LEU A 1 90 ? -4.083 -1.008 -14.943 1.00 97.88 90 LEU A CA 1
ATOM 668 C C . LEU A 1 90 ? -3.390 0.210 -14.315 1.00 97.88 90 LEU A C 1
ATOM 670 O O . LEU A 1 90 ? -3.443 1.296 -14.888 1.00 97.88 90 LEU A O 1
ATOM 674 N N . SER A 1 91 ? -2.752 0.054 -13.154 1.00 97.50 91 SER A N 1
ATOM 675 C CA . SER A 1 91 ? -2.192 1.167 -12.386 1.00 97.50 91 SER A CA 1
ATOM 676 C C . SER A 1 91 ? -0.788 1.551 -12.885 1.00 97.50 91 SER A C 1
ATOM 678 O O . SER A 1 91 ? 0.123 0.727 -12.813 1.00 97.50 91 SER A O 1
ATOM 680 N N . PRO A 1 92 ? -0.560 2.800 -13.342 1.00 96.62 92 PRO A N 1
ATOM 681 C CA . PRO A 1 92 ? 0.769 3.305 -13.714 1.00 96.62 92 PRO A CA 1
ATOM 682 C C . PRO A 1 92 ? 1.530 3.934 -12.531 1.00 96.62 92 PRO A C 1
ATOM 684 O O . PRO A 1 92 ? 2.576 4.557 -12.707 1.00 96.62 92 PRO A O 1
ATOM 687 N N . PHE A 1 93 ? 0.978 3.853 -11.319 1.00 95.88 93 PHE A N 1
ATOM 688 C CA .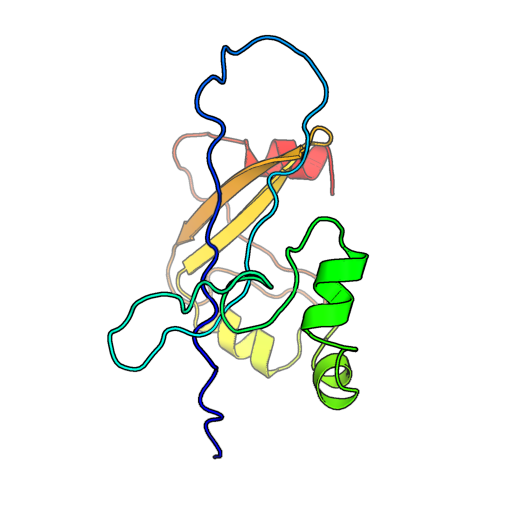 PHE A 1 93 ? 1.494 4.540 -10.143 1.00 95.88 93 PHE A CA 1
ATOM 689 C C . PHE A 1 93 ? 1.098 3.812 -8.858 1.00 95.88 93 PHE A C 1
ATOM 691 O O . PHE A 1 93 ? -0.013 3.293 -8.755 1.00 95.88 93 PHE A O 1
ATOM 698 N N . LEU A 1 94 ? 1.985 3.825 -7.866 1.00 96.19 94 LEU A N 1
ATOM 699 C CA . LEU A 1 94 ? 1.710 3.401 -6.496 1.00 96.19 94 LEU A CA 1
ATOM 700 C C . LEU A 1 94 ? 2.507 4.245 -5.503 1.00 96.19 94 LEU A C 1
ATOM 702 O O . LEU A 1 94 ? 3.481 4.906 -5.860 1.00 96.19 94 LEU A O 1
ATOM 706 N N . VAL A 1 95 ? 2.125 4.161 -4.233 1.00 95.75 95 VAL A N 1
ATOM 707 C CA . VAL A 1 95 ? 2.897 4.707 -3.115 1.00 95.75 95 VAL A CA 1
ATOM 708 C C . VAL A 1 95 ? 3.140 3.586 -2.117 1.00 95.75 95 VAL A C 1
ATOM 710 O O . VAL A 1 95 ? 2.193 2.905 -1.725 1.00 95.75 95 VAL A O 1
ATOM 713 N N . ILE A 1 96 ? 4.393 3.398 -1.709 1.00 94.44 96 ILE A N 1
ATOM 714 C CA . ILE A 1 96 ? 4.755 2.499 -0.611 1.00 94.44 96 ILE A CA 1
ATOM 715 C C . ILE A 1 96 ? 4.899 3.350 0.641 1.00 94.44 96 ILE A C 1
ATOM 717 O O . ILE A 1 96 ? 5.771 4.212 0.684 1.00 94.44 96 ILE A O 1
ATOM 721 N N . ALA A 1 97 ? 4.039 3.126 1.630 1.00 95.00 97 ALA A N 1
ATOM 722 C CA . ALA A 1 97 ? 4.205 3.696 2.958 1.00 95.00 97 ALA A CA 1
ATOM 723 C C . ALA A 1 97 ? 4.890 2.661 3.854 1.00 95.00 97 ALA A C 1
ATOM 725 O O . ALA A 1 97 ? 4.420 1.527 3.948 1.00 95.00 97 ALA A O 1
ATOM 726 N N . SER A 1 98 ? 5.988 3.050 4.488 1.00 93.94 98 SER A N 1
ATOM 727 C CA . SER A 1 98 ? 6.778 2.197 5.377 1.00 93.94 98 SER A CA 1
ATOM 728 C C . SER A 1 98 ? 7.214 2.975 6.609 1.00 93.94 98 SER A C 1
ATOM 730 O O . SER A 1 98 ? 7.243 4.203 6.586 1.00 93.94 98 SER A O 1
ATOM 732 N N . SER A 1 99 ? 7.544 2.273 7.690 1.00 95.25 99 SER A N 1
ATOM 733 C CA . SER A 1 99 ? 8.102 2.879 8.898 1.00 95.25 99 SER A CA 1
ATOM 734 C C . SER A 1 99 ? 9.198 2.016 9.498 1.00 95.25 99 SER A C 1
ATOM 736 O O . SER A 1 99 ? 9.127 0.792 9.414 1.00 95.25 99 SER A O 1
ATOM 738 N N . ASP A 1 100 ? 10.187 2.646 10.124 1.00 91.25 100 ASP A N 1
ATOM 739 C CA . ASP A 1 100 ? 11.158 1.931 10.950 1.00 91.25 100 ASP A CA 1
ATOM 740 C C . ASP A 1 100 ? 10.532 1.453 12.279 1.00 91.25 100 ASP A C 1
ATOM 742 O O . ASP A 1 100 ? 9.396 1.791 12.629 1.00 91.25 100 ASP A O 1
ATOM 746 N N . GLY A 1 101 ? 11.299 0.684 13.058 1.00 89.12 101 GLY A N 1
ATOM 747 C CA . GLY A 1 101 ? 10.880 0.215 14.385 1.00 89.12 101 GLY A CA 1
ATOM 748 C C . GLY A 1 101 ? 10.711 1.321 15.440 1.00 89.12 101 GLY A C 1
ATOM 749 O O . GLY A 1 101 ? 10.206 1.044 16.525 1.00 89.12 101 GLY A O 1
ATOM 750 N N . ASN A 1 102 ? 11.108 2.563 15.140 1.00 90.44 102 ASN A N 1
ATOM 751 C CA . ASN A 1 102 ? 10.951 3.728 16.014 1.00 90.44 102 ASN A CA 1
ATOM 752 C C . ASN A 1 102 ? 9.745 4.601 15.616 1.00 90.44 102 ASN A C 1
ATOM 754 O O . ASN A 1 102 ? 9.491 5.621 16.256 1.00 90.44 102 ASN A O 1
ATOM 758 N N . GLY A 1 103 ? 8.997 4.212 14.578 1.00 86.62 103 GLY A N 1
ATOM 759 C CA . GLY A 1 103 ? 7.831 4.942 14.087 1.00 86.62 103 GLY A CA 1
ATOM 760 C C . GLY A 1 103 ? 8.152 6.083 13.118 1.00 86.62 103 GLY A C 1
ATOM 761 O O . GLY A 1 103 ? 7.251 6.855 12.784 1.00 86.62 103 GLY A O 1
ATOM 762 N N . HIS A 1 104 ? 9.391 6.205 12.630 1.00 89.19 104 HIS A N 1
ATOM 763 C CA . HIS A 1 104 ? 9.698 7.125 11.537 1.00 89.19 104 HIS A CA 1
ATOM 764 C C . HIS A 1 104 ? 9.147 6.558 10.233 1.00 89.19 104 HIS A C 1
ATOM 766 O O . HIS A 1 104 ? 9.639 5.548 9.732 1.00 89.19 104 HIS A O 1
ATOM 772 N N . ALA A 1 105 ? 8.123 7.215 9.692 1.00 93.81 105 ALA A N 1
ATOM 773 C CA . ALA A 1 105 ? 7.449 6.786 8.477 1.00 93.81 105 ALA A CA 1
ATOM 774 C C . ALA A 1 105 ? 7.872 7.603 7.250 1.00 93.81 105 ALA A C 1
ATOM 776 O O . ALA A 1 105 ? 8.063 8.819 7.325 1.00 93.81 105 ALA A O 1
ATOM 777 N N . ASP A 1 106 ? 7.944 6.935 6.104 1.00 92.31 106 ASP A N 1
ATOM 778 C CA . ASP A 1 106 ? 8.103 7.529 4.783 1.00 92.31 106 ASP A CA 1
ATOM 779 C C . ASP A 1 106 ? 7.014 7.027 3.825 1.00 92.31 106 ASP A C 1
ATOM 781 O O . ASP A 1 106 ? 6.381 5.993 4.043 1.00 92.31 106 ASP A O 1
ATOM 785 N N . ALA A 1 107 ? 6.785 7.784 2.753 1.00 94.56 107 ALA A N 1
ATOM 786 C CA . ALA A 1 107 ? 5.890 7.406 1.670 1.00 94.56 107 ALA A CA 1
ATOM 787 C C . ALA A 1 107 ? 6.604 7.621 0.332 1.00 94.56 107 ALA A C 1
ATOM 789 O O . ALA A 1 107 ? 6.833 8.756 -0.093 1.00 94.56 107 ALA A O 1
ATOM 790 N N . SER A 1 108 ? 6.963 6.524 -0.327 1.00 91.19 108 SER A N 1
ATOM 791 C CA . SER A 1 108 ? 7.765 6.514 -1.545 1.00 91.19 108 SER A CA 1
ATOM 792 C C . SER A 1 108 ? 6.885 6.279 -2.778 1.00 91.19 108 SER A C 1
ATOM 794 O O . SER A 1 108 ? 6.329 5.186 -2.941 1.00 91.19 108 SER A O 1
ATOM 796 N N . PRO A 1 109 ? 6.713 7.282 -3.659 1.00 92.88 109 PRO A N 1
ATOM 797 C CA . PRO A 1 109 ? 5.971 7.118 -4.902 1.00 92.88 109 PRO A CA 1
ATOM 798 C C . PRO A 1 109 ? 6.794 6.343 -5.941 1.00 92.88 109 PRO A C 1
ATOM 800 O O . PRO A 1 109 ? 7.972 6.630 -6.161 1.00 92.88 109 PRO A O 1
ATOM 803 N N . ARG A 1 110 ? 6.157 5.397 -6.636 1.00 92.75 110 ARG A N 1
ATOM 804 C CA . ARG A 1 110 ? 6.719 4.657 -7.777 1.00 92.75 110 ARG A CA 1
ATOM 805 C C . ARG A 1 110 ? 5.773 4.787 -8.968 1.00 92.75 110 ARG A C 1
ATOM 807 O O . ARG A 1 110 ? 4.563 4.661 -8.802 1.00 92.75 110 ARG A O 1
ATOM 814 N N . GLY A 1 111 ? 6.310 5.027 -10.159 1.00 93.19 111 GLY A N 1
ATOM 815 C CA . GLY A 1 111 ? 5.514 5.176 -11.376 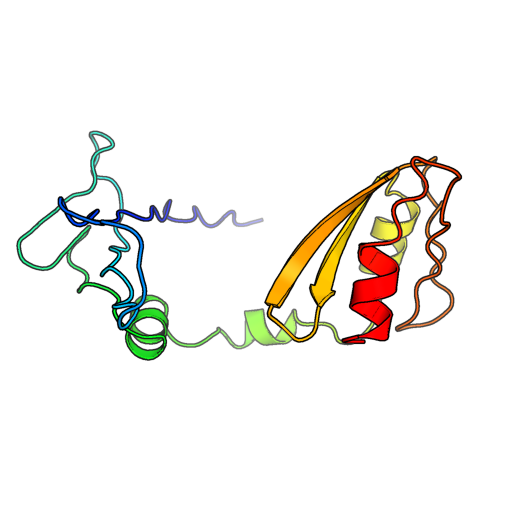1.00 93.19 111 GLY A CA 1
ATOM 816 C C . GLY A 1 111 ? 6.218 4.608 -12.597 1.00 93.19 111 GLY A C 1
ATOM 817 O O . GLY A 1 111 ? 7.447 4.629 -12.673 1.00 93.19 111 GLY A O 1
ATOM 818 N N . ASP A 1 112 ? 5.422 4.077 -13.520 1.00 94.75 112 ASP A N 1
ATOM 819 C CA . ASP A 1 112 ? 5.868 3.382 -14.728 1.00 94.75 112 ASP A CA 1
ATOM 820 C C . ASP A 1 112 ? 4.666 3.130 -15.666 1.00 94.75 112 ASP A C 1
ATOM 822 O O . ASP A 1 112 ? 3.541 3.544 -15.376 1.00 94.75 112 ASP A O 1
ATOM 826 N N . ALA A 1 113 ? 4.868 2.432 -16.786 1.00 95.81 113 ALA A N 1
ATOM 827 C CA . ALA A 1 113 ? 3.758 1.989 -17.627 1.00 95.81 113 ALA A CA 1
ATOM 828 C C . ALA A 1 113 ? 2.779 1.073 -16.849 1.00 95.81 113 ALA A C 1
ATOM 830 O O . ALA A 1 113 ? 3.211 0.324 -15.966 1.00 95.81 113 ALA A O 1
ATOM 831 N N . PRO A 1 114 ? 1.468 1.089 -17.171 1.00 97.38 114 PRO A N 1
ATOM 832 C CA . PRO A 1 114 ? 0.502 0.169 -16.573 1.00 97.38 114 PRO A CA 1
ATOM 833 C C . PRO A 1 114 ? 0.979 -1.288 -16.622 1.00 97.38 114 PRO A C 1
ATOM 835 O O . PRO A 1 114 ? 1.489 -1.747 -17.645 1.00 97.38 114 PRO A O 1
ATOM 838 N N . GLY A 1 115 ? 0.818 -2.000 -15.506 1.00 93.69 115 GLY A N 1
ATOM 839 C CA . GLY A 1 115 ? 1.251 -3.392 -15.367 1.00 93.69 115 GLY A CA 1
ATOM 840 C C . GLY A 1 115 ? 2.696 -3.568 -14.892 1.00 93.69 115 GLY A C 1
ATOM 841 O O . GLY A 1 115 ? 3.193 -4.691 -14.874 1.00 93.69 115 GLY A O 1
ATOM 842 N N . PHE A 1 116 ? 3.377 -2.492 -14.478 1.00 96.38 116 PHE A N 1
ATOM 843 C CA . PHE A 1 116 ? 4.742 -2.591 -13.947 1.00 96.38 116 PHE A CA 1
ATOM 844 C C . PHE A 1 116 ? 4.845 -3.352 -12.620 1.00 96.38 116 PHE A C 1
ATOM 846 O O . PHE A 1 116 ? 5.897 -3.914 -12.319 1.00 96.38 116 PHE A O 1
ATOM 853 N N . VAL A 1 117 ? 3.766 -3.393 -11.833 1.00 97.25 117 VAL A N 1
ATOM 854 C CA . VAL A 1 117 ? 3.661 -4.272 -10.665 1.00 97.25 117 VAL A CA 1
ATOM 855 C C . VAL A 1 117 ? 3.130 -5.621 -11.111 1.00 97.25 117 VAL A C 1
ATOM 857 O O . VAL A 1 117 ? 2.027 -5.718 -11.647 1.00 97.25 117 VAL A O 1
ATOM 860 N N . SER A 1 118 ? 3.891 -6.674 -10.834 1.00 95.50 118 SER A N 1
ATOM 861 C CA . SER A 1 118 ? 3.467 -8.045 -11.116 1.00 95.50 118 SER A CA 1
ATOM 862 C C . SER A 1 118 ? 2.888 -8.697 -9.866 1.00 95.50 118 SER A C 1
ATOM 864 O O . SER A 1 118 ? 3.512 -8.697 -8.808 1.00 95.50 118 SER A O 1
ATOM 866 N N . VAL A 1 119 ? 1.701 -9.290 -9.983 1.00 96.94 119 VAL A N 1
ATOM 867 C CA . VAL A 1 119 ? 1.107 -10.101 -8.913 1.00 96.94 119 VAL A CA 1
ATOM 868 C C . VAL A 1 119 ? 1.550 -11.549 -9.099 1.00 96.94 119 VAL A C 1
ATOM 870 O O . VAL A 1 119 ? 1.056 -12.224 -10.002 1.00 96.94 119 VAL A O 1
ATOM 873 N N . ILE A 1 120 ? 2.471 -12.030 -8.264 1.00 96.62 120 ILE A N 1
ATOM 874 C CA . ILE A 1 120 ? 3.065 -13.366 -8.446 1.00 96.62 120 ILE A CA 1
ATOM 875 C C . ILE A 1 120 ? 2.237 -14.479 -7.787 1.00 96.62 120 ILE A C 1
ATOM 877 O O . ILE A 1 120 ? 2.200 -15.594 -8.297 1.00 96.62 120 ILE A O 1
ATOM 881 N N . ASP A 1 121 ? 1.511 -14.173 -6.708 1.00 95.19 121 ASP A N 1
ATOM 882 C CA . ASP A 1 121 ? 0.566 -15.091 -6.061 1.00 95.19 121 ASP A CA 1
ATOM 883 C C . ASP A 1 121 ? -0.576 -14.317 -5.363 1.00 95.19 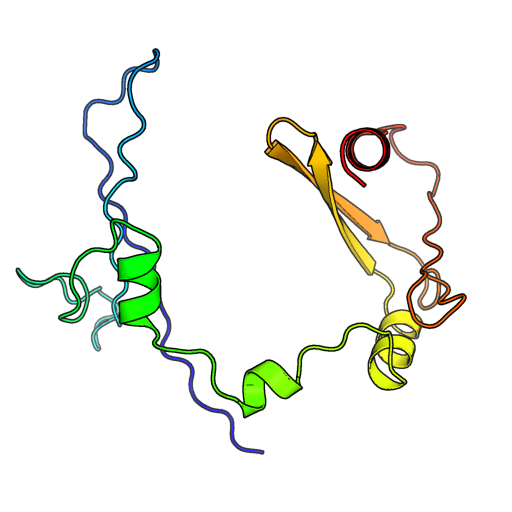121 ASP A C 1
ATOM 885 O O . ASP A 1 121 ? -0.827 -13.155 -5.672 1.00 95.19 121 ASP A O 1
ATOM 889 N N . ASN A 1 122 ? -1.365 -14.958 -4.496 1.00 95.56 122 ASN A N 1
ATOM 890 C CA . ASN A 1 122 ? -2.515 -14.332 -3.825 1.00 95.56 122 ASN A CA 1
ATOM 891 C C . ASN A 1 122 ? -2.153 -13.299 -2.745 1.00 95.56 122 ASN A C 1
ATOM 893 O O . ASN A 1 122 ? -3.050 -12.614 -2.257 1.00 95.56 122 ASN A O 1
ATOM 897 N N . LYS A 1 123 ? -0.888 -13.194 -2.343 1.00 95.88 123 LYS A N 1
ATOM 898 C CA . LYS A 1 123 ? -0.409 -12.321 -1.263 1.00 95.88 123 LYS A CA 1
ATOM 899 C C . LYS A 1 123 ? 0.896 -11.596 -1.592 1.00 95.88 123 LYS A C 1
ATOM 901 O O . LYS A 1 123 ? 1.293 -10.732 -0.818 1.00 95.88 123 LYS A O 1
ATOM 906 N N . THR A 1 124 ? 1.529 -11.899 -2.721 1.00 95.06 124 THR A N 1
ATOM 907 C CA . THR A 1 124 ? 2.846 -11.355 -3.051 1.00 95.06 124 THR A CA 1
ATOM 908 C C . THR A 1 124 ? 2.814 -10.494 -4.311 1.00 95.06 124 THR A C 1
ATOM 910 O O . THR A 1 124 ? 2.285 -10.886 -5.358 1.00 95.06 124 THR A O 1
ATOM 913 N N . LEU A 1 125 ? 3.422 -9.313 -4.202 1.00 96.19 125 LEU A N 1
ATOM 914 C CA . LEU A 1 125 ? 3.626 -8.359 -5.287 1.00 96.19 125 LEU A CA 1
ATOM 915 C C . LEU A 1 125 ? 5.116 -8.238 -5.595 1.00 96.19 125 LEU A C 1
ATOM 917 O O . LEU A 1 125 ? 5.943 -8.195 -4.688 1.00 96.19 125 LEU A O 1
ATOM 921 N N . LEU A 1 126 ? 5.443 -8.119 -6.876 1.00 96.00 126 LEU A N 1
ATOM 922 C CA . LEU A 1 126 ? 6.763 -7.740 -7.349 1.00 96.00 126 LEU A CA 1
ATOM 923 C C . LEU A 1 126 ? 6.697 -6.301 -7.856 1.00 96.00 126 LEU A C 1
ATOM 925 O O . LEU A 1 126 ? 6.021 -6.008 -8.844 1.00 96.00 126 LEU A O 1
ATOM 929 N N . ILE A 1 127 ? 7.388 -5.413 -7.145 1.00 95.06 127 ILE A N 1
ATOM 930 C CA . ILE A 1 127 ? 7.452 -3.983 -7.440 1.00 95.06 127 ILE A CA 1
ATOM 931 C C . ILE A 1 127 ? 8.882 -3.666 -7.888 1.00 95.06 127 ILE A C 1
ATOM 933 O O . ILE A 1 127 ? 9.811 -3.861 -7.101 1.00 95.06 127 ILE A O 1
ATOM 937 N N . PRO A 1 128 ? 9.097 -3.203 -9.129 1.00 91.06 128 PRO A N 1
ATOM 938 C CA . PRO A 1 128 ? 10.435 -2.893 -9.607 1.00 91.06 128 PRO A CA 1
ATOM 939 C C . PRO A 1 128 ? 10.976 -1.620 -8.943 1.00 91.06 128 PRO A C 1
ATOM 941 O O . PRO A 1 128 ? 10.281 -0.608 -8.842 1.00 91.06 128 PRO A O 1
ATOM 944 N N . ASP A 1 129 ? 12.251 -1.651 -8.555 1.00 87.19 129 ASP A N 1
ATOM 945 C CA . ASP A 1 129 ? 12.986 -0.473 -8.095 1.00 87.19 129 ASP A CA 1
ATOM 946 C C . ASP A 1 129 ? 13.748 0.136 -9.273 1.00 87.19 129 ASP A C 1
ATOM 948 O O . ASP A 1 129 ? 14.793 -0.353 -9.710 1.00 87.19 129 ASP A O 1
ATOM 952 N N . ARG A 1 130 ? 13.165 1.176 -9.871 1.00 85.94 130 ARG A N 1
ATOM 953 C CA . ARG A 1 130 ? 13.808 1.903 -10.969 1.00 85.94 130 ARG A CA 1
ATOM 954 C C . ARG A 1 130 ? 14.946 2.753 -10.411 1.00 85.94 130 ARG A C 1
ATOM 956 O O . ARG A 1 130 ? 14.823 3.351 -9.344 1.00 85.94 130 ARG A O 1
ATOM 963 N N . ARG A 1 131 ? 16.039 2.867 -11.173 1.00 80.12 131 ARG A N 1
ATOM 964 C CA . ARG A 1 131 ? 17.182 3.712 -10.806 1.00 80.12 131 ARG A CA 1
ATOM 965 C C . ARG A 1 131 ? 16.712 5.153 -10.591 1.00 80.12 131 ARG A C 1
ATOM 967 O O . ARG A 1 131 ? 16.281 5.812 -11.533 1.00 80.12 131 ARG A O 1
ATOM 974 N N . GLY A 1 132 ? 16.810 5.615 -9.350 1.00 79.44 132 GLY A N 1
ATOM 975 C CA . GLY A 1 132 ? 16.374 6.942 -8.927 1.00 79.44 132 GLY A CA 1
ATOM 976 C C . GLY A 1 132 ? 17.479 7.707 -8.204 1.00 79.44 132 GLY A C 1
ATOM 977 O O . GLY A 1 132 ? 18.628 7.737 -8.638 1.00 79.44 132 GLY A O 1
ATOM 978 N N . ASN A 1 133 ? 17.119 8.314 -7.075 1.00 82.62 133 ASN A N 1
ATOM 979 C CA . ASN A 1 133 ? 17.998 9.114 -6.214 1.00 82.62 133 ASN A CA 1
ATOM 980 C C . ASN A 1 133 ? 18.834 8.279 -5.218 1.00 82.62 133 ASN A C 1
ATOM 982 O O . ASN A 1 133 ? 19.423 8.849 -4.304 1.00 82.62 133 ASN A O 1
ATOM 986 N N . ASN A 1 134 ? 18.873 6.949 -5.377 1.00 81.69 134 ASN A N 1
ATOM 987 C CA . ASN A 1 134 ? 19.545 5.994 -4.483 1.00 81.69 134 ASN A CA 1
ATOM 988 C C . ASN A 1 134 ? 19.121 6.091 -3.006 1.00 81.69 134 ASN A C 1
ATOM 990 O O . ASN A 1 134 ? 19.869 5.676 -2.121 1.00 81.69 134 ASN A O 1
ATOM 994 N N . ARG A 1 135 ? 17.930 6.630 -2.718 1.00 84.19 135 ARG A N 1
ATOM 995 C CA . ARG A 1 135 ? 17.364 6.581 -1.371 1.00 84.19 135 ARG A CA 1
ATOM 996 C C . ARG A 1 135 ? 16.817 5.187 -1.109 1.00 84.19 135 ARG A C 1
ATOM 998 O O . ARG A 1 135 ? 15.996 4.686 -1.872 1.00 84.19 135 ARG A O 1
ATOM 1005 N N . VAL A 1 136 ? 17.278 4.584 -0.021 1.00 89.19 136 VAL A N 1
ATOM 1006 C CA . VAL A 1 136 ? 16.902 3.229 0.405 1.00 89.19 136 VAL A CA 1
ATOM 1007 C C . VAL A 1 136 ? 15.982 3.247 1.626 1.00 89.19 136 VAL A C 1
ATOM 1009 O O . VAL A 1 136 ? 15.828 2.215 2.266 1.00 89.19 136 VAL A O 1
ATOM 1012 N N . ASP A 1 137 ? 15.368 4.398 1.932 1.00 90.56 137 ASP A N 1
ATOM 1013 C CA . ASP A 1 137 ? 14.519 4.620 3.114 1.00 90.56 137 ASP A CA 1
ATOM 1014 C C . ASP A 1 137 ? 13.453 3.513 3.250 1.00 90.56 137 ASP A C 1
ATOM 1016 O O . ASP A 1 137 ? 13.421 2.797 4.247 1.00 90.56 137 ASP A O 1
ATOM 1020 N N . THR A 1 138 ? 12.685 3.264 2.182 1.00 90.94 138 THR A N 1
ATOM 1021 C CA . THR A 1 138 ? 11.663 2.207 2.143 1.00 90.94 138 THR A CA 1
ATOM 1022 C C . THR A 1 138 ? 12.230 0.810 2.423 1.00 90.94 138 THR A C 1
ATOM 1024 O O . THR A 1 138 ? 11.653 0.049 3.194 1.00 90.94 138 THR A O 1
ATOM 1027 N N . PHE A 1 139 ? 13.371 0.449 1.825 1.00 91.75 139 PHE A N 1
ATOM 1028 C CA . PHE A 1 139 ? 13.981 -0.870 2.036 1.00 91.75 139 PHE A CA 1
ATOM 1029 C C . PHE A 1 139 ? 14.578 -1.014 3.436 1.00 91.75 139 PHE A C 1
ATOM 1031 O O . PHE A 1 139 ? 14.452 -2.075 4.041 1.00 91.75 139 PHE A O 1
ATOM 1038 N N . GLY A 1 140 ? 15.199 0.046 3.959 1.00 93.06 140 GLY A N 1
ATOM 1039 C CA . GLY A 1 140 ? 15.698 0.089 5.330 1.00 93.06 140 GLY A CA 1
ATOM 1040 C C . GLY A 1 140 ? 14.567 -0.106 6.336 1.00 93.06 140 GLY A C 1
ATOM 1041 O O . GLY A 1 140 ? 14.697 -0.924 7.246 1.00 93.06 140 GLY A O 1
ATOM 1042 N N . ASN A 1 141 ? 13.433 0.559 6.106 1.00 93.75 141 ASN A N 1
ATOM 1043 C CA . ASN A 1 141 ? 12.235 0.420 6.926 1.00 93.75 141 ASN A CA 1
ATOM 1044 C C . ASN A 1 141 ? 11.676 -1.008 6.879 1.00 93.75 141 ASN A C 1
ATOM 1046 O O . ASN A 1 141 ? 11.459 -1.593 7.933 1.00 93.75 141 ASN A O 1
ATOM 1050 N N . ILE A 1 142 ? 11.551 -1.614 5.692 1.00 92.06 142 ILE A N 1
ATOM 1051 C CA . ILE A 1 142 ? 11.098 -3.012 5.541 1.00 92.06 142 ILE A CA 1
ATOM 1052 C C . ILE A 1 142 ? 12.042 -4.002 6.242 1.00 92.06 142 ILE A C 1
ATOM 1054 O O . ILE A 1 142 ? 11.585 -4.966 6.845 1.00 92.06 142 ILE A O 1
ATOM 1058 N N . ILE A 1 143 ? 13.362 -3.791 6.186 1.00 92.62 143 ILE A N 1
ATOM 1059 C CA . ILE A 1 143 ? 14.326 -4.663 6.879 1.00 92.62 143 ILE A CA 1
ATOM 1060 C C . ILE A 1 143 ? 14.197 -4.523 8.402 1.00 92.62 143 ILE A C 1
ATOM 1062 O O . ILE A 1 143 ? 14.308 -5.517 9.120 1.00 92.62 143 ILE A O 1
ATOM 1066 N N . ALA A 1 144 ? 13.984 -3.303 8.897 1.00 92.88 144 ALA A N 1
ATOM 1067 C CA . ALA A 1 144 ? 13.833 -3.035 10.324 1.00 92.88 144 ALA A CA 1
ATOM 1068 C C . ALA A 1 144 ? 12.466 -3.483 10.879 1.00 92.88 144 ALA A C 1
ATOM 1070 O O . ALA A 1 144 ? 12.393 -3.884 12.040 1.00 92.88 144 ALA A O 1
ATOM 1071 N N . SER A 1 145 ? 11.403 -3.406 10.071 1.00 89.69 145 SER A N 1
ATOM 1072 C CA . SER A 1 145 ? 10.015 -3.719 10.435 1.00 89.69 145 SER A CA 1
ATOM 1073 C C . SER A 1 145 ? 9.221 -4.268 9.223 1.00 89.69 145 SER A C 1
ATOM 1075 O O . SER A 1 145 ? 8.573 -3.478 8.529 1.00 89.69 145 SER A O 1
ATOM 1077 N N . PRO A 1 146 ? 9.262 -5.593 8.962 1.00 80.94 146 PRO A N 1
ATOM 1078 C CA . PRO A 1 146 ? 8.639 -6.238 7.794 1.00 80.94 146 PRO A CA 1
ATOM 1079 C C . PRO A 1 146 ? 7.105 -6.289 7.797 1.00 80.94 146 PRO A C 1
ATOM 1081 O O . PRO A 1 146 ? 6.510 -6.468 8.885 1.00 80.94 146 PRO A O 1
#

pLDDT: mean 75.54, std 22.44, range [21.48, 97.88]